Protein AF-A0A661MLZ4-F1 (afdb_monomer_lite)

Structure (mmCIF, N/CA/C/O backbone):
data_AF-A0A661MLZ4-F1
#
_entry.id   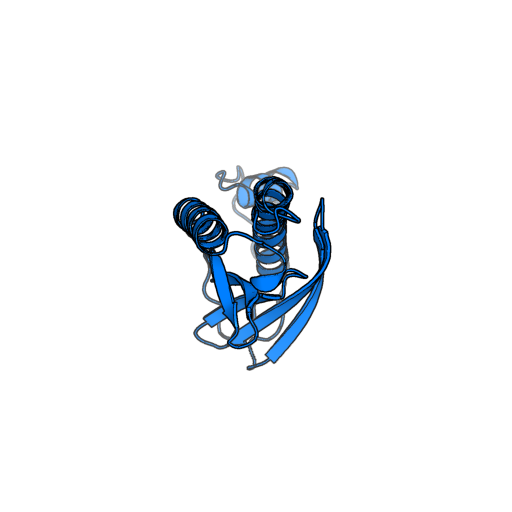AF-A0A661MLZ4-F1
#
loop_
_atom_site.group_PDB
_atom_site.id
_atom_site.type_symbol
_atom_site.label_atom_id
_atom_site.label_alt_id
_atom_site.label_comp_id
_atom_site.label_asym_id
_atom_site.label_entity_id
_atom_site.label_seq_id
_atom_site.pdbx_PDB_ins_code
_atom_site.Cartn_x
_atom_site.Cartn_y
_atom_site.Cartn_z
_atom_site.occupancy
_atom_site.B_iso_or_equiv
_atom_site.auth_seq_id
_atom_site.auth_comp_id
_atom_site.auth_asym_id
_atom_site.auth_atom_id
_atom_site.pdbx_PDB_model_num
ATOM 1 N N . MET A 1 1 ? 29.814 10.867 -21.596 1.00 50.03 1 MET A N 1
ATOM 2 C CA . MET A 1 1 ? 29.380 9.672 -20.826 1.00 50.03 1 MET A CA 1
ATOM 3 C C . MET A 1 1 ? 28.514 10.263 -19.742 1.00 50.03 1 MET A C 1
ATOM 5 O O . MET A 1 1 ? 29.074 11.058 -18.998 1.00 50.03 1 MET A O 1
ATOM 9 N N . ALA A 1 2 ? 27.210 9.954 -19.687 1.00 48.12 2 ALA A N 1
ATOM 10 C CA . ALA A 1 2 ? 26.336 10.591 -18.699 1.00 48.12 2 ALA A CA 1
ATOM 11 C C . ALA A 1 2 ? 26.917 10.424 -17.300 1.00 48.12 2 ALA A C 1
ATOM 13 O O . ALA A 1 2 ? 27.328 9.326 -16.904 1.00 48.12 2 ALA A O 1
ATOM 14 N N . THR A 1 3 ? 26.996 11.538 -16.587 1.00 54.66 3 THR A N 1
ATOM 15 C CA . THR A 1 3 ? 27.534 11.537 -15.241 1.00 54.66 3 THR A CA 1
ATOM 16 C C . THR A 1 3 ? 26.492 10.958 -14.290 1.00 54.66 3 THR A C 1
ATOM 18 O O . THR A 1 3 ? 25.294 10.928 -14.574 1.00 54.66 3 THR A O 1
ATOM 21 N N . ARG A 1 4 ? 26.935 10.507 -13.117 1.00 48.84 4 ARG A N 1
ATOM 22 C CA . ARG A 1 4 ? 26.021 10.093 -12.047 1.00 48.84 4 ARG A CA 1
ATOM 23 C C . ARG A 1 4 ? 24.994 11.187 -11.713 1.00 48.84 4 ARG A C 1
ATOM 25 O O . ARG A 1 4 ? 23.841 10.865 -11.456 1.00 48.84 4 ARG A O 1
ATOM 32 N N . ALA A 1 5 ? 25.404 12.454 -11.778 1.00 61.31 5 ALA A N 1
ATOM 33 C CA . ALA A 1 5 ? 24.542 13.599 -11.513 1.00 61.31 5 ALA A CA 1
ATOM 34 C C . ALA A 1 5 ? 23.436 13.764 -12.570 1.00 61.31 5 ALA A C 1
ATOM 36 O O . ALA A 1 5 ? 22.323 14.127 -12.215 1.00 61.31 5 ALA A O 1
ATOM 37 N N . ASP A 1 6 ? 23.700 13.437 -13.838 1.00 50.59 6 ASP A N 1
ATOM 38 C CA . ASP A 1 6 ? 22.687 13.504 -14.903 1.00 50.59 6 ASP A CA 1
ATOM 39 C C . ASP A 1 6 ? 21.628 12.405 -14.756 1.00 50.59 6 ASP A C 1
ATOM 41 O O . ASP A 1 6 ? 20.442 12.638 -14.988 1.00 50.59 6 ASP A O 1
ATOM 45 N N . ILE A 1 7 ? 22.044 11.211 -14.318 1.00 50.69 7 ILE A N 1
ATOM 46 C CA . ILE A 1 7 ? 21.124 10.109 -13.997 1.00 50.69 7 ILE A CA 1
ATOM 47 C C . ILE A 1 7 ? 20.248 10.499 -12.799 1.00 50.69 7 ILE A C 1
ATOM 49 O O . ILE A 1 7 ? 19.034 10.318 -12.833 1.00 50.69 7 ILE A O 1
ATOM 53 N N . GLU A 1 8 ? 20.848 11.070 -11.754 1.00 51.56 8 GLU A N 1
ATOM 54 C CA . GLU A 1 8 ? 20.133 11.532 -10.560 1.00 51.56 8 GLU A CA 1
ATOM 55 C C . GLU A 1 8 ? 19.183 12.707 -10.868 1.00 51.56 8 GLU A C 1
ATOM 57 O O . GLU A 1 8 ? 18.064 12.723 -10.359 1.00 51.56 8 GLU A O 1
ATOM 62 N N . ALA A 1 9 ? 19.569 13.638 -11.747 1.00 58.50 9 ALA A N 1
ATOM 63 C CA . ALA A 1 9 ? 18.727 14.747 -12.203 1.00 58.50 9 ALA A CA 1
ATOM 64 C C . ALA A 1 9 ? 17.497 14.254 -12.984 1.00 58.50 9 ALA A C 1
ATOM 66 O O . ALA A 1 9 ? 16.371 14.674 -12.704 1.00 58.50 9 ALA A O 1
ATOM 67 N N . TRP A 1 10 ? 17.690 13.297 -13.895 1.00 55.69 10 TRP A N 1
ATOM 68 C CA . TRP A 1 10 ? 16.593 12.671 -14.633 1.00 55.69 10 TRP A CA 1
ATOM 69 C C . TRP A 1 10 ? 15.585 11.978 -13.701 1.00 55.69 10 TRP A C 1
ATOM 71 O O . TRP A 1 10 ? 14.375 12.137 -13.869 1.00 55.69 10 TRP A O 1
ATOM 81 N N . LEU A 1 11 ? 16.066 11.284 -12.661 1.00 44.06 11 LEU A N 1
ATOM 82 C CA . LEU A 1 11 ? 15.221 10.588 -11.678 1.00 44.06 11 LEU A CA 1
ATOM 83 C C . LEU A 1 11 ? 14.307 11.521 -10.864 1.00 44.06 11 LEU A C 1
ATOM 85 O O . LEU A 1 11 ? 13.291 11.066 -10.342 1.00 44.06 11 LEU A O 1
ATOM 89 N N . VAL A 1 12 ? 14.633 12.812 -10.761 1.00 49.19 12 VAL A N 1
ATOM 90 C CA . VAL A 1 12 ? 13.819 13.816 -10.049 1.00 49.19 12 VAL A CA 1
ATOM 91 C C . VAL A 1 12 ? 13.081 14.773 -10.993 1.00 49.19 12 VAL A C 1
ATOM 93 O O . VAL A 1 12 ? 12.598 15.820 -10.561 1.00 49.19 12 VAL A O 1
ATOM 96 N N . GLY A 1 13 ? 12.974 14.418 -12.280 1.00 40.16 13 GLY A N 1
ATOM 97 C CA . GLY A 1 13 ? 12.245 15.194 -13.288 1.00 40.16 13 GLY A CA 1
ATOM 98 C C . GLY A 1 13 ? 12.962 16.464 -13.749 1.00 40.16 13 GLY A C 1
ATOM 99 O O . GLY A 1 13 ? 12.319 17.356 -14.300 1.00 40.16 13 GLY A O 1
ATOM 100 N N . GLN A 1 14 ? 14.272 16.567 -13.514 1.00 52.53 14 GLN A N 1
ATOM 101 C CA . GLN A 1 14 ? 15.104 17.632 -14.068 1.00 52.53 14 GLN A CA 1
ATOM 102 C C . GLN A 1 14 ? 15.664 17.207 -15.427 1.00 52.53 14 GLN A C 1
ATOM 104 O O . GLN A 1 14 ? 15.935 16.031 -15.670 1.00 52.53 14 GLN A O 1
ATOM 109 N N . GLU A 1 15 ? 15.820 18.177 -16.324 1.00 46.72 15 GLU A N 1
ATOM 110 C CA . GLU A 1 15 ? 16.367 17.942 -17.657 1.00 46.72 15 GLU A CA 1
ATOM 111 C C . GLU A 1 15 ? 17.883 17.683 -17.533 1.00 46.72 15 GLU A C 1
ATOM 113 O O . GLU A 1 15 ? 18.600 18.553 -17.029 1.00 46.72 15 GLU A O 1
ATOM 118 N N . PRO A 1 16 ? 18.387 16.487 -17.900 1.00 54.56 16 PRO A N 1
ATOM 119 C CA . PRO A 1 16 ? 19.805 16.173 -17.756 1.00 54.56 16 PRO A CA 1
ATOM 120 C C . PRO A 1 16 ? 20.655 17.053 -18.681 1.00 54.56 16 PRO A C 1
ATOM 122 O O . PRO A 1 16 ? 20.239 17.394 -19.789 1.00 54.56 16 PRO A O 1
ATOM 125 N N . GLY A 1 17 ? 21.865 17.407 -18.233 1.00 55.09 17 GLY A N 1
ATOM 126 C CA . GLY A 1 17 ? 22.763 18.289 -18.986 1.00 55.09 17 GLY A CA 1
ATOM 127 C C . GLY A 1 17 ? 23.349 17.634 -20.239 1.00 55.09 17 GLY A C 1
ATOM 128 O O . GLY A 1 17 ? 23.726 18.327 -21.185 1.00 55.09 17 GLY A O 1
ATOM 129 N N . GLU A 1 18 ? 23.387 16.300 -20.273 1.00 56.38 18 GLU A N 1
ATOM 130 C CA . GLU A 1 18 ? 23.787 15.507 -21.433 1.00 56.38 18 GLU A CA 1
ATOM 131 C C . GLU A 1 18 ? 22.675 14.527 -21.854 1.00 56.38 18 GLU A C 1
ATOM 133 O O . GLU A 1 18 ? 21.989 13.957 -20.999 1.00 56.38 18 GLU A O 1
ATOM 138 N N . PRO A 1 19 ? 22.508 14.261 -23.166 1.00 56.78 19 PRO A N 1
ATOM 139 C CA . PRO A 1 19 ? 21.621 13.204 -23.635 1.00 56.78 19 PRO A CA 1
ATOM 140 C C . PRO A 1 19 ? 22.065 11.846 -23.077 1.00 56.78 19 PRO A C 1
ATOM 142 O O . PRO A 1 19 ? 23.250 11.499 -23.101 1.00 56.78 19 PRO A O 1
ATOM 145 N N . LEU A 1 20 ? 21.100 11.062 -22.588 1.00 54.88 20 LEU A N 1
ATOM 146 C CA . LEU A 1 20 ? 21.366 9.745 -22.012 1.00 54.88 20 LEU A CA 1
ATOM 147 C C . LEU A 1 20 ? 22.088 8.840 -23.040 1.00 54.88 20 LEU A C 1
ATOM 149 O O . LEU A 1 20 ? 21.669 8.780 -24.201 1.00 54.88 20 LEU A O 1
ATOM 153 N N . PRO A 1 21 ? 23.164 8.126 -22.650 1.00 53.09 21 PRO A N 1
ATOM 154 C CA . PRO A 1 21 ? 23.899 7.246 -23.545 1.00 53.09 21 PRO A CA 1
ATOM 155 C C . PRO A 1 21 ? 22.988 6.170 -24.135 1.00 53.09 21 PRO A C 1
ATOM 157 O O . PRO A 1 21 ? 22.295 5.458 -23.405 1.00 53.09 21 PRO A O 1
ATOM 160 N N . GLN A 1 22 ? 23.046 5.992 -25.456 1.00 48.06 22 GLN A N 1
ATOM 161 C CA . GLN A 1 22 ? 22.459 4.817 -26.093 1.00 48.06 22 GLN A CA 1
ATOM 162 C C . GLN A 1 22 ? 23.168 3.566 -25.564 1.00 48.06 22 GLN A C 1
ATOM 164 O O . GLN A 1 22 ? 24.392 3.463 -25.638 1.00 48.06 22 GLN A O 1
ATOM 169 N N . GLY A 1 23 ? 2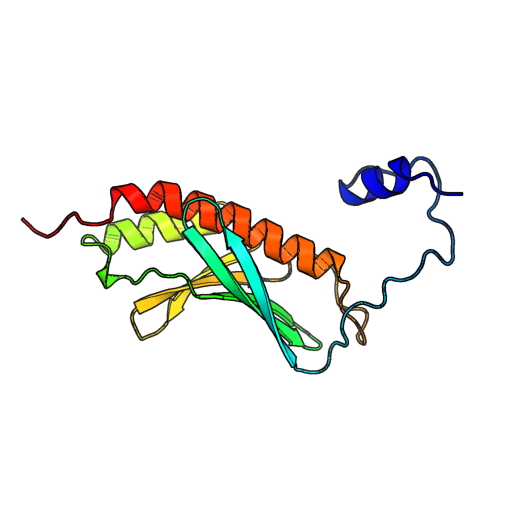2.404 2.629 -25.003 1.00 46.94 23 GLY A N 1
ATOM 170 C CA . GLY A 1 23 ? 22.960 1.412 -24.416 1.00 46.94 23 GLY A CA 1
ATOM 171 C C . GLY A 1 23 ? 23.380 1.530 -22.950 1.00 46.94 23 GLY A C 1
ATOM 172 O O . GLY A 1 23 ? 24.105 0.654 -22.477 1.00 46.94 23 GLY A O 1
ATOM 173 N N . LEU A 1 24 ? 22.893 2.537 -22.200 1.00 45.75 24 LEU A N 1
ATOM 174 C CA . LEU A 1 24 ? 22.706 2.332 -20.756 1.00 45.75 24 LEU A CA 1
ATOM 175 C C . LEU A 1 24 ? 22.043 0.960 -20.572 1.00 45.75 24 LEU A C 1
ATOM 177 O O . LEU A 1 24 ? 21.154 0.640 -21.370 1.00 45.75 24 LEU A O 1
ATOM 181 N N . PRO A 1 25 ? 22.479 0.127 -19.604 1.00 41.34 25 PRO A N 1
ATOM 182 C CA . PRO A 1 25 ? 21.801 -1.128 -19.351 1.00 41.34 25 PRO A CA 1
ATOM 183 C C . PRO A 1 25 ? 20.331 -0.782 -19.165 1.00 41.34 25 PRO A C 1
ATOM 185 O O . PRO A 1 25 ? 19.965 -0.125 -18.193 1.00 41.34 25 PRO A O 1
ATOM 188 N N . VAL A 1 26 ? 19.509 -1.175 -20.142 1.00 50.28 26 VAL A N 1
ATOM 189 C CA . VAL A 1 26 ? 18.074 -1.260 -19.941 1.00 50.28 26 VAL A CA 1
ATOM 190 C C . VAL A 1 26 ? 17.999 -2.259 -18.815 1.00 50.28 26 VAL A C 1
ATOM 192 O O . VAL A 1 26 ? 18.298 -3.440 -19.008 1.00 50.28 26 VAL A O 1
ATOM 195 N N . VAL A 1 27 ? 17.789 -1.758 -17.605 1.00 52.75 27 VAL A N 1
ATOM 196 C CA . VAL A 1 27 ? 17.530 -2.589 -16.451 1.00 52.75 27 VAL A CA 1
ATOM 197 C C . VAL A 1 27 ? 16.265 -3.331 -16.852 1.00 52.75 27 VAL A C 1
ATOM 199 O O . VAL A 1 27 ? 15.175 -2.777 -16.819 1.00 52.75 27 VAL A O 1
ATOM 202 N N . ARG A 1 28 ? 16.431 -4.553 -17.377 1.00 53.53 28 ARG A N 1
ATOM 203 C CA . ARG A 1 28 ? 15.363 -5.281 -18.075 1.00 53.53 28 ARG A CA 1
ATOM 204 C C . ARG A 1 28 ? 14.234 -5.680 -17.132 1.00 53.53 28 ARG A C 1
ATOM 206 O O . ARG A 1 28 ? 13.331 -6.358 -17.565 1.00 53.53 28 ARG A O 1
ATOM 213 N N . GLY A 1 29 ? 14.266 -5.278 -15.864 1.00 63.34 29 GLY A N 1
ATOM 214 C CA . GLY A 1 29 ? 13.131 -5.434 -14.976 1.00 63.34 29 GLY A CA 1
ATOM 215 C C . GLY A 1 29 ? 12.772 -6.884 -14.660 1.00 63.34 29 GLY A C 1
ATOM 216 O O . GLY A 1 29 ? 13.588 -7.804 -14.784 1.00 63.34 29 GLY A O 1
ATOM 217 N N . ILE A 1 30 ? 11.531 -7.061 -14.222 1.00 67.75 30 ILE A N 1
ATOM 218 C CA . ILE A 1 30 ? 10.878 -8.347 -13.987 1.00 67.75 30 ILE A CA 1
ATOM 219 C C . ILE A 1 30 ? 9.957 -8.640 -15.180 1.00 67.75 30 ILE A C 1
ATOM 221 O O . ILE A 1 30 ? 9.259 -7.723 -15.620 1.00 67.75 30 ILE A O 1
ATOM 225 N N . PRO A 1 31 ? 9.922 -9.879 -15.707 1.00 65.75 31 PRO A N 1
ATOM 226 C CA . PRO A 1 31 ? 8.994 -10.241 -16.773 1.00 65.75 31 PRO A CA 1
ATOM 227 C C . PRO A 1 31 ? 7.532 -9.968 -16.393 1.00 65.75 31 PRO A C 1
ATOM 229 O O . PRO A 1 31 ? 7.076 -10.408 -15.333 1.00 65.75 31 PRO A O 1
ATOM 232 N N . VAL A 1 32 ? 6.795 -9.296 -17.281 1.00 64.81 32 VAL A N 1
ATOM 233 C CA . VAL A 1 32 ? 5.342 -9.069 -17.176 1.00 64.81 32 VAL A CA 1
ATOM 234 C C . VAL A 1 32 ? 4.641 -10.292 -17.761 1.00 64.81 32 VAL A C 1
ATOM 236 O O . V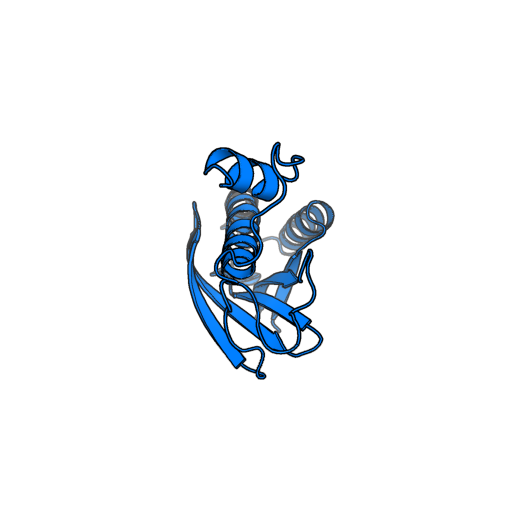AL A 1 32 ? 4.111 -10.294 -18.856 1.00 64.81 32 VAL A O 1
ATOM 239 N N . ASN A 1 33 ? 4.725 -11.401 -17.042 1.00 62.03 33 ASN A N 1
ATOM 240 C CA . ASN A 1 33 ? 3.801 -12.521 -17.191 1.00 62.03 33 ASN A CA 1
ATOM 241 C C . ASN A 1 33 ? 2.928 -12.478 -15.939 1.00 62.03 33 ASN A C 1
ATOM 243 O O . ASN A 1 33 ? 3.480 -12.145 -14.898 1.00 62.03 33 ASN A O 1
ATOM 247 N N . GLY A 1 34 ? 1.625 -12.779 -16.015 1.00 59.22 34 GLY A N 1
ATOM 248 C CA . GLY A 1 34 ? 0.646 -12.637 -14.918 1.00 59.22 34 GLY A CA 1
ATOM 249 C C . GLY A 1 34 ? 1.081 -13.246 -13.576 1.00 59.22 34 GLY A C 1
ATOM 250 O O . GLY A 1 34 ? 0.650 -14.331 -13.185 1.00 59.22 34 GLY A O 1
ATOM 251 N N . HIS A 1 35 ? 1.944 -12.538 -12.860 1.00 67.25 35 HIS A N 1
ATOM 252 C CA . HIS A 1 35 ? 2.693 -13.007 -11.710 1.00 67.25 35 HIS A CA 1
ATOM 253 C C . HIS A 1 35 ? 2.412 -12.070 -10.548 1.00 67.25 35 HIS A C 1
ATOM 255 O O . HIS A 1 35 ? 2.218 -10.861 -10.697 1.00 67.25 35 HIS A O 1
ATOM 261 N N . ARG A 1 36 ? 2.393 -12.670 -9.361 1.00 73.75 36 ARG A N 1
ATOM 262 C CA . ARG A 1 36 ? 2.272 -11.961 -8.096 1.00 73.75 36 ARG A CA 1
ATOM 263 C C . ARG A 1 36 ? 3.568 -12.159 -7.332 1.00 73.75 36 ARG A C 1
ATOM 265 O O . ARG A 1 36 ? 3.926 -13.294 -7.019 1.00 73.75 36 ARG A O 1
ATOM 272 N N . PHE A 1 37 ? 4.258 -11.068 -7.040 1.00 81.75 37 PHE A N 1
ATOM 273 C CA . PHE A 1 37 ? 5.481 -11.083 -6.244 1.00 81.75 37 PHE A CA 1
ATOM 274 C C . PHE A 1 37 ? 5.172 -10.553 -4.855 1.00 81.75 37 PHE A C 1
ATOM 276 O O . PHE A 1 37 ? 4.521 -9.521 -4.725 1.00 81.75 37 PHE A O 1
ATOM 283 N N . LEU A 1 38 ? 5.645 -11.240 -3.818 1.00 84.06 38 LEU A N 1
ATOM 284 C CA . LEU A 1 38 ? 5.619 -10.696 -2.467 1.00 84.06 38 LEU A CA 1
ATOM 285 C C . LEU A 1 38 ? 6.925 -9.940 -2.218 1.00 84.06 38 LEU A C 1
ATOM 287 O O . LEU A 1 38 ? 8.005 -10.528 -2.251 1.00 84.06 38 LEU A O 1
ATOM 291 N N . LEU A 1 39 ? 6.816 -8.639 -1.978 1.00 86.62 39 LEU A N 1
ATOM 292 C CA . LEU A 1 39 ? 7.937 -7.736 -1.761 1.00 86.62 39 LEU A CA 1
ATOM 293 C C . LEU A 1 39 ? 7.959 -7.293 -0.294 1.00 86.62 39 LEU A C 1
ATOM 295 O O . LEU A 1 39 ? 7.053 -6.572 0.127 1.00 86.62 39 LEU A O 1
ATOM 299 N N . PRO A 1 40 ? 8.955 -7.707 0.505 1.00 88.88 40 PRO A N 1
ATOM 300 C CA . PRO A 1 40 ? 9.085 -7.238 1.876 1.00 88.88 40 PRO A CA 1
ATOM 301 C C . PRO A 1 40 ? 9.634 -5.807 1.911 1.00 88.88 40 PRO A C 1
ATOM 303 O O . PRO A 1 40 ? 10.574 -5.475 1.188 1.00 88.88 40 PRO A O 1
ATOM 306 N N . PHE A 1 41 ? 9.091 -4.966 2.788 1.00 90.19 41 PHE A N 1
ATOM 307 C CA . PHE A 1 41 ? 9.600 -3.619 3.035 1.00 90.19 41 PHE A CA 1
ATOM 308 C C . PHE A 1 41 ? 9.259 -3.150 4.453 1.00 90.19 41 PHE A C 1
ATOM 310 O O . PHE A 1 41 ? 8.297 -3.610 5.059 1.00 90.19 41 PHE A O 1
ATOM 317 N N . ASN A 1 42 ? 10.057 -2.237 5.004 1.00 90.12 42 ASN A N 1
ATOM 318 C CA . ASN A 1 42 ? 9.810 -1.674 6.334 1.00 90.12 42 ASN A CA 1
ATOM 319 C C . ASN A 1 42 ? 9.076 -0.340 6.225 1.00 90.12 42 ASN A C 1
ATOM 321 O O . ASN A 1 42 ? 9.432 0.488 5.384 1.00 90.12 42 ASN A O 1
ATOM 325 N N . VAL A 1 43 ? 8.099 -0.116 7.101 1.00 90.25 43 VAL A N 1
ATOM 326 C CA . VAL A 1 43 ? 7.376 1.153 7.222 1.00 90.25 43 VAL A CA 1
ATOM 327 C C . VAL A 1 43 ? 7.589 1.741 8.610 1.00 90.25 43 VAL A C 1
ATOM 329 O O . VAL A 1 43 ? 7.382 1.078 9.628 1.00 90.25 43 VAL A O 1
ATOM 332 N N . GLU A 1 44 ? 7.996 3.006 8.655 1.00 86.88 44 GLU A N 1
ATOM 333 C CA . GLU A 1 44 ? 8.158 3.746 9.904 1.00 86.88 44 GLU A CA 1
ATOM 334 C C . GLU A 1 44 ? 6.834 3.814 10.682 1.00 86.88 44 GLU A C 1
ATOM 336 O O . GLU A 1 44 ? 5.772 4.048 10.110 1.00 86.88 44 GLU A O 1
ATOM 341 N N . GLY A 1 45 ? 6.890 3.569 11.994 1.00 85.62 45 GLY A N 1
ATOM 342 C CA . GLY A 1 45 ? 5.706 3.559 12.861 1.00 85.62 45 GLY A CA 1
ATOM 343 C C . GLY A 1 45 ? 4.806 2.322 12.730 1.00 85.62 45 GLY A C 1
ATOM 344 O O . GLY A 1 45 ? 3.836 2.214 13.478 1.00 85.62 45 GLY A O 1
ATOM 345 N N . VAL A 1 46 ? 5.124 1.378 11.832 1.00 91.12 46 VAL A N 1
ATOM 346 C CA . VAL A 1 46 ? 4.341 0.143 11.626 1.00 91.12 46 VAL A CA 1
ATOM 347 C C . VAL A 1 46 ? 5.202 -1.114 11.759 1.00 91.12 46 VAL A C 1
ATOM 349 O O . VAL A 1 46 ? 4.823 -2.028 12.486 1.00 91.12 46 VAL A O 1
ATOM 352 N N . GLY A 1 47 ? 6.370 -1.153 11.112 1.00 90.44 47 GLY A N 1
ATOM 353 C CA . GLY A 1 47 ? 7.264 -2.315 11.084 1.00 90.44 47 GLY A CA 1
ATOM 354 C C . GLY A 1 47 ? 7.362 -2.979 9.700 1.00 90.44 47 GLY A C 1
ATOM 355 O O . GLY A 1 47 ? 7.089 -2.325 8.689 1.00 90.44 47 GLY A O 1
ATOM 356 N N . PRO A 1 48 ? 7.810 -4.247 9.630 1.00 93.06 48 PRO A N 1
ATOM 357 C CA . PRO A 1 48 ? 7.937 -4.979 8.372 1.00 93.06 48 PRO A CA 1
ATOM 358 C C . PRO A 1 48 ? 6.564 -5.340 7.796 1.00 93.06 48 PRO A C 1
ATOM 360 O O . PRO A 1 48 ? 5.726 -5.907 8.495 1.00 93.06 48 PRO A O 1
ATOM 363 N N . LEU A 1 49 ? 6.361 -5.054 6.511 1.00 93.19 49 LEU A N 1
ATOM 364 C CA . LEU A 1 49 ? 5.170 -5.392 5.732 1.00 93.19 49 LEU A CA 1
ATOM 365 C C . LEU A 1 49 ? 5.549 -6.150 4.455 1.00 93.19 49 LEU A C 1
ATOM 367 O O . LEU A 1 49 ? 6.698 -6.123 4.007 1.00 93.19 49 LEU A O 1
ATOM 371 N N . GLY A 1 50 ? 4.561 -6.818 3.862 1.00 91.44 50 GLY A N 1
ATOM 372 C CA . GLY A 1 50 ? 4.655 -7.428 2.540 1.00 91.44 50 GLY A CA 1
ATOM 373 C C . GLY A 1 50 ? 3.715 -6.731 1.562 1.00 91.44 50 GLY A C 1
ATOM 374 O O . GLY A 1 50 ? 2.531 -6.580 1.845 1.00 91.44 50 GLY A O 1
ATOM 375 N N . GLY A 1 51 ? 4.238 -6.312 0.413 1.00 91.31 51 GLY A N 1
ATOM 376 C CA . GLY A 1 51 ? 3.446 -5.803 -0.700 1.00 91.31 51 GLY A CA 1
ATOM 377 C C . GLY A 1 51 ? 3.337 -6.852 -1.797 1.00 91.31 51 GLY A C 1
ATOM 378 O O . GLY A 1 51 ? 4.351 -7.348 -2.283 1.00 91.31 51 GLY A O 1
ATOM 379 N N . GLN A 1 52 ? 2.120 -7.201 -2.192 1.00 92.19 52 GLN A N 1
ATOM 380 C CA . GLN A 1 52 ? 1.866 -8.025 -3.360 1.00 92.19 52 GLN A CA 1
ATOM 381 C C . GLN A 1 52 ? 1.912 -7.144 -4.610 1.00 92.19 52 GLN A C 1
ATOM 383 O O . GLN A 1 52 ? 0.988 -6.378 -4.878 1.00 92.19 52 GLN A O 1
ATOM 388 N N . LEU A 1 53 ? 2.997 -7.251 -5.373 1.00 88.75 53 LEU A N 1
ATOM 389 C CA . LEU A 1 53 ? 3.105 -6.641 -6.690 1.00 88.75 53 LEU A CA 1
ATOM 390 C C . LEU A 1 53 ? 2.383 -7.531 -7.698 1.00 88.75 53 LEU A C 1
ATOM 392 O O . LEU A 1 53 ? 2.790 -8.672 -7.928 1.00 88.75 53 LEU A O 1
ATOM 396 N N . TRP A 1 54 ? 1.320 -7.001 -8.285 1.00 86.56 54 TRP A N 1
ATOM 397 C CA . TRP A 1 54 ? 0.605 -7.597 -9.398 1.00 86.56 54 TRP A CA 1
ATOM 398 C C . TRP A 1 54 ? 1.065 -6.927 -10.691 1.00 86.56 54 TRP A C 1
ATOM 400 O O . TRP A 1 54 ? 0.964 -5.707 -10.827 1.00 86.56 54 TRP A O 1
ATOM 410 N N . LEU A 1 55 ? 1.605 -7.738 -11.602 1.00 79.56 55 LEU A N 1
ATOM 411 C CA . LEU A 1 55 ? 2.008 -7.331 -12.944 1.00 79.56 55 LEU A CA 1
ATOM 412 C C . LEU A 1 55 ? 1.174 -8.110 -13.964 1.00 79.56 55 LEU A C 1
ATOM 414 O O . LEU A 1 55 ? 1.241 -9.342 -13.998 1.00 79.56 55 LEU A O 1
ATOM 418 N N . ASP A 1 56 ? 0.410 -7.400 -14.783 1.00 75.00 56 ASP A N 1
ATOM 419 C CA . ASP A 1 56 ? -0.195 -7.914 -16.009 1.00 75.00 56 ASP A CA 1
ATOM 420 C C . ASP A 1 56 ? -0.008 -6.911 -17.167 1.00 75.00 56 ASP A C 1
ATOM 422 O O . ASP A 1 56 ? 0.579 -5.841 -16.983 1.00 75.00 56 ASP A O 1
ATOM 426 N N . ASP A 1 57 ? -0.434 -7.292 -18.375 1.00 65.44 57 ASP A N 1
ATOM 427 C CA . ASP A 1 57 ? -0.198 -6.520 -19.606 1.00 65.44 57 ASP A CA 1
ATOM 428 C C . ASP A 1 57 ? -0.799 -5.103 -19.565 1.00 65.44 57 ASP A C 1
ATOM 430 O O . ASP A 1 57 ? -0.276 -4.188 -20.208 1.00 65.44 57 ASP A O 1
ATOM 434 N N . ASP A 1 58 ? -1.879 -4.917 -18.802 1.00 69.75 58 ASP A N 1
ATOM 435 C CA . ASP A 1 58 ? -2.675 -3.691 -18.773 1.00 69.75 58 ASP A CA 1
ATOM 436 C C . ASP A 1 58 ? -2.627 -2.974 -17.413 1.00 69.75 58 ASP A C 1
ATOM 438 O O . ASP A 1 58 ? -3.048 -1.818 -17.307 1.00 69.75 58 ASP A O 1
ATOM 442 N N . ASN A 1 59 ? -2.119 -3.632 -16.370 1.00 75.06 59 ASN A N 1
ATOM 443 C CA . ASN A 1 59 ? -2.233 -3.186 -14.995 1.00 75.06 59 ASN A CA 1
ATOM 444 C C . ASN A 1 59 ? -1.008 -3.549 -14.149 1.00 75.06 59 ASN A C 1
ATOM 446 O O . ASN A 1 59 ? -0.502 -4.673 -14.132 1.00 75.06 59 ASN A O 1
ATOM 450 N N . ILE A 1 60 ? -0.567 -2.560 -13.376 1.00 80.25 60 ILE A N 1
ATOM 451 C CA . ILE A 1 60 ? 0.501 -2.698 -12.395 1.00 80.25 60 ILE A CA 1
ATOM 452 C C . ILE A 1 60 ? -0.003 -2.108 -11.090 1.00 80.25 60 ILE A C 1
ATOM 454 O O . ILE A 1 60 ? -0.314 -0.917 -11.008 1.00 80.25 60 ILE A O 1
ATOM 458 N N . ALA A 1 61 ? -0.059 -2.946 -10.062 1.00 88.44 61 ALA A N 1
ATOM 459 C CA . ALA A 1 61 ? -0.525 -2.543 -8.749 1.00 88.44 61 ALA A CA 1
ATOM 460 C C . ALA A 1 61 ? 0.344 -3.148 -7.652 1.00 88.44 61 ALA A C 1
ATOM 462 O O . ALA A 1 61 ? 0.710 -4.322 -7.701 1.00 88.44 61 ALA A O 1
ATOM 463 N N . LEU A 1 62 ? 0.634 -2.352 -6.628 1.00 91.56 62 LEU A N 1
ATOM 464 C CA . LEU A 1 62 ? 1.177 -2.845 -5.369 1.00 91.56 62 LEU A CA 1
ATOM 465 C C . LEU A 1 62 ? 0.056 -2.843 -4.333 1.00 91.56 62 LEU A C 1
ATOM 467 O O . LEU A 1 62 ? -0.444 -1.782 -3.967 1.00 91.56 62 LEU A O 1
ATOM 471 N N . ILE A 1 63 ? -0.323 -4.023 -3.853 1.00 94.38 63 ILE A N 1
ATOM 472 C CA . ILE A 1 63 ? -1.352 -4.200 -2.828 1.00 94.38 63 ILE A CA 1
ATOM 473 C C . ILE A 1 63 ? -0.660 -4.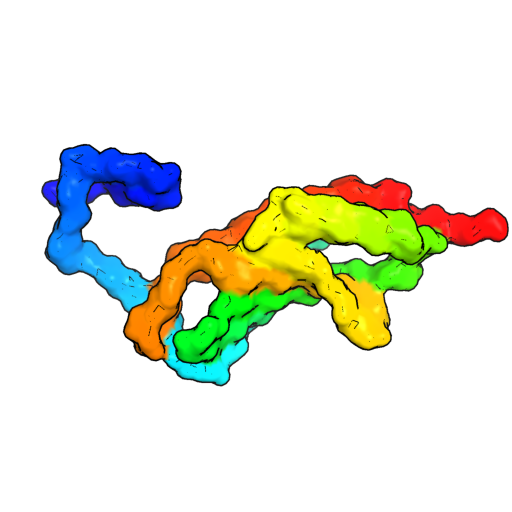547 -1.516 1.00 94.38 63 ILE A C 1
ATOM 475 O O . ILE A 1 63 ? 0.090 -5.517 -1.442 1.00 94.38 63 ILE A O 1
ATOM 479 N N . VAL A 1 64 ? -0.901 -3.762 -0.476 1.00 96.31 64 VAL A N 1
ATOM 480 C CA . VAL A 1 64 ? -0.307 -3.953 0.847 1.00 96.31 64 VAL A CA 1
ATOM 481 C C . VAL A 1 64 ? -1.422 -4.217 1.844 1.00 96.31 64 VAL A C 1
ATOM 483 O O . VAL A 1 64 ? -2.282 -3.362 2.056 1.00 96.31 64 VAL A O 1
ATOM 486 N N . GLU A 1 65 ? -1.390 -5.386 2.473 1.00 96.00 65 GLU A N 1
ATOM 487 C CA . GLU A 1 65 ? -2.245 -5.685 3.618 1.00 96.00 65 GLU A CA 1
ATOM 488 C C . GLU A 1 65 ? -1.671 -4.998 4.861 1.00 96.00 65 GLU A C 1
ATOM 490 O O . GLU A 1 65 ? -0.495 -5.174 5.199 1.00 96.00 65 GLU A O 1
ATOM 495 N N . LEU A 1 66 ? -2.473 -4.163 5.519 1.00 95.44 66 LEU A N 1
ATOM 496 C CA . LEU A 1 66 ? -2.044 -3.439 6.710 1.00 95.44 66 LEU A CA 1
ATOM 497 C C . LEU A 1 66 ? -2.366 -4.260 7.962 1.00 95.44 66 LEU A C 1
ATOM 499 O O . LEU A 1 66 ? -3.374 -4.963 7.999 1.00 95.44 66 LEU A O 1
ATOM 503 N N . PRO A 1 67 ? -1.582 -4.127 9.046 1.00 92.62 67 PRO A N 1
ATOM 504 C CA . PRO A 1 67 ? -1.802 -4.876 10.283 1.00 92.62 67 PRO A CA 1
ATOM 505 C C . PRO A 1 67 ? -2.949 -4.282 11.119 1.00 92.62 67 PRO A C 1
ATOM 507 O O . PRO A 1 67 ? -2.912 -4.313 12.350 1.00 92.62 67 PRO A O 1
ATOM 510 N N . TRP A 1 68 ? -3.913 -3.638 10.461 1.00 91.44 68 TRP A N 1
ATOM 511 C CA . TRP A 1 68 ? -4.999 -2.876 11.054 1.00 91.44 68 TRP A CA 1
ATOM 512 C C . TRP A 1 68 ? -6.324 -3.426 10.548 1.00 91.44 68 TRP A C 1
ATOM 514 O O . TRP A 1 68 ? -6.506 -3.631 9.345 1.00 91.44 68 TRP A O 1
ATOM 524 N N . ARG A 1 69 ? -7.268 -3.597 11.464 1.00 91.56 69 ARG A N 1
ATOM 525 C CA . ARG A 1 69 ? -8.660 -3.915 11.159 1.00 91.56 69 ARG A CA 1
ATOM 526 C C . ARG A 1 69 ? -9.557 -2.767 11.559 1.00 91.56 69 ARG A C 1
ATOM 528 O O . ARG A 1 69 ? -9.254 -2.056 12.510 1.00 91.56 69 ARG A O 1
ATOM 535 N N . VAL A 1 70 ? -10.691 -2.625 10.881 1.00 90.38 70 VAL A N 1
ATOM 536 C CA . VAL A 1 70 ? -11.727 -1.647 11.249 1.00 90.38 70 VAL A CA 1
ATOM 537 C C . VAL A 1 70 ? -12.106 -1.784 12.729 1.00 90.38 70 VAL A C 1
ATOM 539 O O . VAL A 1 70 ? -12.140 -0.787 13.439 1.00 90.38 70 VAL A O 1
ATOM 542 N N . SER A 1 71 ? -12.238 -3.019 13.226 1.00 89.19 71 SER A N 1
ATOM 543 C CA . SER A 1 71 ? -12.544 -3.323 14.632 1.00 89.19 71 SER A CA 1
ATOM 544 C C . SER A 1 71 ? -11.493 -2.858 15.647 1.00 89.19 71 SER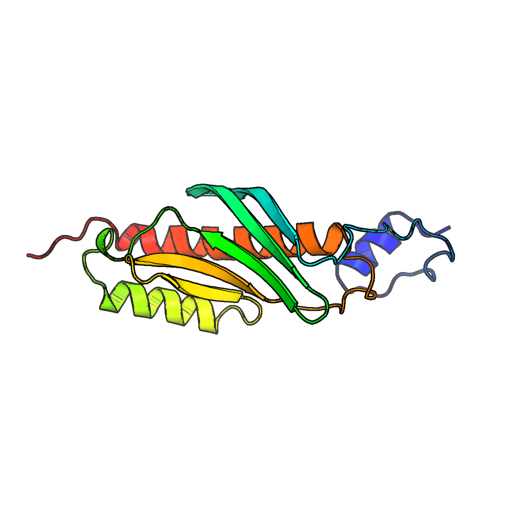 A C 1
ATOM 546 O O . SER A 1 71 ? -11.779 -2.820 16.840 1.00 89.19 71 SER A O 1
ATOM 548 N N . ASP A 1 72 ? -10.270 -2.541 15.210 1.00 87.81 72 ASP A N 1
ATOM 549 C CA . ASP A 1 72 ? -9.220 -2.017 16.095 1.00 87.81 72 ASP A CA 1
ATOM 550 C C . ASP A 1 72 ? -9.486 -0.552 16.489 1.00 87.81 72 ASP A C 1
ATOM 552 O O . ASP A 1 72 ? -8.837 -0.006 17.390 1.00 87.81 72 ASP A O 1
ATOM 556 N N . PHE A 1 73 ? -10.420 0.096 15.792 1.00 85.75 73 PHE A N 1
ATOM 557 C CA . PHE A 1 73 ? -10.803 1.485 15.968 1.00 85.75 73 PHE A CA 1
ATOM 558 C C . PHE A 1 73 ? -12.236 1.522 16.510 1.00 85.75 73 PHE A C 1
ATOM 560 O O . PHE A 1 73 ? -13.147 0.965 15.910 1.00 85.75 73 PHE A O 1
ATOM 567 N N . GLY A 1 74 ? -12.450 2.164 17.662 1.00 78.94 74 GLY A N 1
ATOM 568 C CA . GLY A 1 74 ? -13.781 2.213 18.284 1.00 78.94 74 GLY A CA 1
ATOM 569 C C . GLY A 1 74 ? -14.768 3.171 17.604 1.00 78.94 74 GLY A C 1
ATOM 570 O O . GLY A 1 74 ? -15.954 3.137 17.917 1.00 78.94 74 GLY A O 1
ATOM 571 N N . ASP A 1 75 ? -14.291 3.995 16.666 1.00 85.50 75 ASP A N 1
ATOM 572 C CA . ASP A 1 75 ? -15.095 4.918 15.860 1.00 85.50 75 ASP A CA 1
ATOM 573 C C . ASP A 1 75 ? -14.835 4.676 14.362 1.00 85.50 75 ASP A C 1
ATOM 575 O O . ASP A 1 75 ? -13.889 5.207 13.768 1.00 85.50 75 ASP A O 1
ATOM 579 N N . GLU A 1 76 ? -15.677 3.834 13.757 1.00 88.38 76 GLU A N 1
ATOM 580 C CA . GLU A 1 76 ? -15.578 3.452 12.343 1.00 88.38 76 GLU A CA 1
ATOM 581 C C . GLU A 1 76 ? -15.818 4.635 11.398 1.00 88.38 76 GLU A C 1
ATOM 583 O O . GLU A 1 76 ? -15.150 4.760 10.371 1.00 88.38 76 GLU A O 1
ATOM 588 N N . ILE A 1 77 ? -16.740 5.538 11.751 1.00 88.75 77 ILE A N 1
ATOM 589 C CA . ILE A 1 77 ? -17.039 6.722 10.937 1.00 88.75 77 ILE A CA 1
ATOM 590 C C . ILE A 1 77 ? -15.790 7.593 10.866 1.00 88.75 77 ILE A C 1
ATOM 592 O O . ILE A 1 77 ? -15.354 7.973 9.776 1.00 88.75 77 ILE A O 1
ATOM 596 N N . ARG A 1 78 ? -15.166 7.856 12.017 1.00 88.50 78 ARG A N 1
ATOM 597 C CA . ARG A 1 78 ? -13.955 8.669 12.074 1.00 88.50 78 ARG A CA 1
ATOM 598 C C . ARG A 1 78 ? -12.777 8.010 11.364 1.00 88.50 78 ARG A C 1
ATOM 600 O O . ARG A 1 78 ? -12.002 8.707 10.707 1.00 88.50 78 ARG A O 1
ATOM 607 N N . LEU A 1 79 ? -12.650 6.685 11.456 1.00 91.44 79 LEU A N 1
ATOM 608 C CA . LEU A 1 79 ? -11.679 5.925 10.670 1.00 91.44 79 LEU A CA 1
ATOM 609 C C . LEU A 1 79 ? -11.881 6.176 9.168 1.00 91.44 79 LEU A C 1
ATOM 611 O O . LEU A 1 79 ? -10.933 6.569 8.486 1.00 91.44 79 LEU A O 1
ATOM 615 N N . PHE A 1 80 ? -13.101 6.000 8.652 1.00 91.62 80 PHE A N 1
ATOM 616 C CA . PHE A 1 80 ? -13.384 6.187 7.228 1.00 91.62 80 PHE A CA 1
ATOM 617 C C . PHE A 1 80 ? -13.154 7.623 6.761 1.00 91.62 80 PHE A C 1
ATOM 619 O O . PHE A 1 80 ? -12.607 7.816 5.676 1.00 91.62 80 PHE A O 1
ATOM 626 N N . GLU A 1 81 ? -13.483 8.626 7.577 1.00 91.62 81 GLU A N 1
ATOM 627 C CA . GLU A 1 81 ? -13.161 10.026 7.280 1.00 91.62 81 GLU A CA 1
ATOM 628 C C . GLU A 1 81 ? -11.655 10.233 7.078 1.00 91.62 81 GLU A C 1
ATOM 630 O O . GLU A 1 81 ? -11.245 10.844 6.088 1.00 91.62 81 GLU A O 1
ATOM 635 N N . VAL A 1 82 ? -10.824 9.689 7.975 1.00 90.94 82 VAL A N 1
ATOM 636 C CA . VAL A 1 82 ? -9.361 9.798 7.872 1.00 90.94 82 VAL A CA 1
ATOM 637 C C . VAL A 1 82 ? -8.842 9.082 6.626 1.00 90.94 82 VAL A C 1
ATOM 639 O O . VAL A 1 82 ? -8.042 9.660 5.886 1.00 90.94 82 VAL A O 1
ATOM 642 N N . LEU A 1 83 ? -9.302 7.856 6.358 1.00 92.12 83 LEU A N 1
ATOM 643 C CA . LEU A 1 83 ? -8.887 7.100 5.170 1.00 92.12 83 LEU A CA 1
ATOM 644 C C . LEU A 1 83 ? -9.301 7.814 3.873 1.00 92.12 83 LEU A C 1
ATOM 646 O O . LEU A 1 83 ? -8.505 7.918 2.940 1.00 92.12 83 LEU A O 1
ATOM 650 N N . MET A 1 84 ? -10.514 8.369 3.820 1.00 91.19 84 MET A N 1
ATOM 651 C CA . MET A 1 84 ? -10.992 9.141 2.673 1.00 91.19 84 MET A CA 1
ATOM 652 C C . MET A 1 84 ? -10.216 10.442 2.466 1.00 91.19 84 MET A C 1
ATOM 654 O O . MET A 1 84 ? -9.955 10.821 1.324 1.00 91.19 84 MET A O 1
ATOM 658 N N . GLU A 1 85 ? -9.861 11.149 3.537 1.00 91.12 85 GLU A N 1
ATOM 659 C CA . GLU A 1 85 ? -9.048 12.362 3.443 1.00 91.12 85 GLU A CA 1
ATOM 660 C C . GLU A 1 85 ? -7.654 12.046 2.892 1.00 91.12 85 GLU A C 1
ATOM 662 O O . GLU A 1 85 ? -7.170 12.741 1.999 1.00 91.12 85 GLU A O 1
ATOM 667 N N . LEU A 1 86 ? -7.040 10.956 3.364 1.00 89.06 86 LEU A N 1
ATOM 668 C CA . LEU A 1 86 ? -5.766 10.476 2.836 1.00 89.06 86 LEU A CA 1
ATOM 669 C C . LEU A 1 86 ? -5.884 10.109 1.349 1.00 89.06 86 LEU A C 1
ATOM 671 O O . LEU A 1 86 ? -5.068 10.573 0.559 1.00 89.06 86 LEU A O 1
ATOM 675 N N . ASN A 1 87 ? -6.932 9.387 0.939 1.00 89.31 87 ASN A N 1
ATOM 676 C CA . ASN A 1 87 ? -7.174 9.065 -0.475 1.00 89.31 87 ASN A CA 1
ATOM 677 C C . ASN A 1 87 ? -7.312 10.316 -1.354 1.00 89.31 87 ASN A C 1
ATOM 679 O O . ASN A 1 87 ? -6.804 10.349 -2.468 1.00 89.31 87 ASN A O 1
ATOM 683 N N . LYS A 1 88 ? -7.971 11.374 -0.864 1.00 84.19 88 LYS A N 1
ATOM 684 C CA . LYS A 1 88 ? -8.068 12.649 -1.598 1.00 84.19 88 LYS A CA 1
ATOM 685 C C . LYS A 1 88 ? -6.717 13.353 -1.732 1.00 84.19 88 LYS A C 1
ATOM 687 O O . LYS A 1 88 ? -6.507 14.074 -2.703 1.00 84.19 88 LYS A O 1
ATOM 692 N N . GLY A 1 89 ? -5.829 13.179 -0.754 1.00 81.31 89 GLY A N 1
ATOM 693 C CA . GLY A 1 89 ? -4.504 13.797 -0.742 1.00 81.31 89 GLY A CA 1
ATOM 694 C C . GLY A 1 89 ? -3.496 13.143 -1.691 1.00 81.31 89 GLY A C 1
ATOM 695 O O . GLY A 1 89 ? -2.548 13.810 -2.105 1.00 81.31 89 GLY A O 1
ATOM 696 N N . TYR A 1 90 ? -3.691 11.871 -2.053 1.00 76.44 90 TYR A N 1
ATOM 697 C CA . TYR A 1 90 ? -2.740 11.092 -2.851 1.00 76.44 90 TYR A CA 1
ATOM 698 C C . TYR A 1 90 ? -3.405 10.524 -4.109 1.00 76.44 90 TYR A C 1
ATOM 700 O O . TYR A 1 90 ? -4.149 9.558 -4.051 1.00 76.44 90 TYR A O 1
ATOM 708 N N . GLY A 1 91 ? -3.103 11.096 -5.278 1.00 73.50 91 GLY A N 1
ATOM 709 C CA . GLY A 1 91 ? -3.698 10.681 -6.561 1.00 73.50 91 GLY A CA 1
ATOM 710 C C . GLY A 1 91 ? -3.143 9.386 -7.174 1.00 73.50 91 GLY A C 1
ATOM 711 O O . GLY A 1 91 ? -3.483 9.071 -8.307 1.00 73.50 91 GLY A O 1
ATOM 712 N N . PHE A 1 92 ? -2.265 8.671 -6.468 1.00 77.56 92 PHE A N 1
ATOM 713 C CA . PHE A 1 92 ? -1.539 7.488 -6.959 1.00 77.56 92 PHE A CA 1
ATOM 714 C C . PHE A 1 92 ? -1.809 6.224 -6.131 1.00 77.56 92 PHE A C 1
ATOM 716 O O . PHE A 1 92 ? -1.178 5.191 -6.336 1.00 77.56 92 PHE A O 1
ATOM 723 N N . GLY A 1 93 ? -2.698 6.298 -5.145 1.00 87.56 93 GLY A N 1
ATOM 724 C CA . GLY A 1 93 ? -3.031 5.149 -4.325 1.00 87.56 93 GLY A CA 1
ATOM 725 C C . GLY A 1 93 ? -4.283 5.374 -3.501 1.00 87.56 93 GLY A C 1
ATOM 726 O O . GLY A 1 93 ? -4.795 6.487 -3.398 1.00 87.56 93 GLY A O 1
ATOM 727 N N . ARG A 1 94 ? -4.798 4.291 -2.930 1.00 93.25 94 ARG A N 1
ATOM 728 C CA . ARG A 1 94 ? -6.038 4.297 -2.163 1.00 93.25 94 ARG A CA 1
ATOM 729 C C . ARG A 1 94 ? -6.004 3.283 -1.032 1.00 93.25 94 ARG A C 1
ATOM 731 O O . ARG A 1 94 ? -5.553 2.153 -1.201 1.00 93.25 94 ARG A O 1
ATOM 738 N N . PHE A 1 95 ? -6.559 3.672 0.105 1.00 94.75 95 PHE A N 1
ATOM 739 C CA . PHE A 1 95 ? -7.005 2.752 1.135 1.00 94.75 95 PHE A CA 1
ATOM 740 C C . PHE A 1 95 ? -8.293 2.062 0.688 1.00 94.75 95 PHE A C 1
ATOM 742 O O . PHE A 1 95 ? -9.203 2.718 0.170 1.00 94.75 95 PHE A O 1
ATOM 749 N N . ALA A 1 96 ? -8.354 0.752 0.897 1.00 93.94 96 ALA A N 1
ATOM 750 C CA . ALA A 1 96 ? -9.506 -0.100 0.628 1.00 93.94 96 ALA A CA 1
ATOM 751 C C . ALA A 1 96 ? -9.738 -1.055 1.809 1.00 93.94 96 ALA A C 1
ATOM 753 O O . ALA A 1 96 ? -8.927 -1.115 2.734 1.00 93.94 96 ALA A O 1
ATOM 754 N N . LEU A 1 97 ? -10.848 -1.787 1.777 1.00 93.50 97 LEU A N 1
ATOM 755 C CA . LEU A 1 97 ? -11.222 -2.748 2.809 1.00 93.50 97 LEU A CA 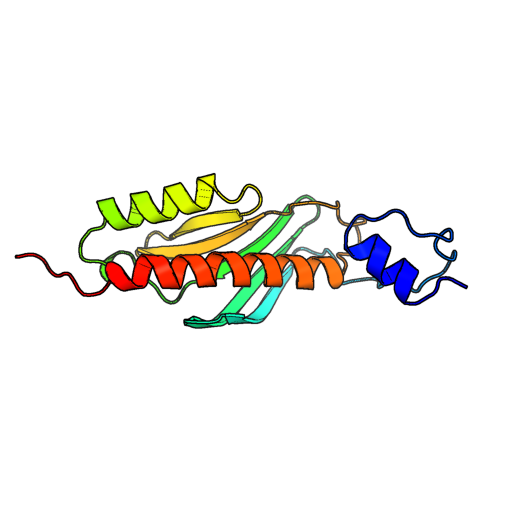1
ATOM 756 C C . LEU A 1 97 ? -11.487 -4.102 2.169 1.00 93.50 97 LEU A C 1
ATOM 758 O O . LEU A 1 97 ? -12.109 -4.170 1.108 1.00 93.50 97 LEU A O 1
ATOM 762 N N . GLU A 1 98 ? -11.050 -5.159 2.838 1.00 92.56 98 GLU A N 1
ATOM 763 C CA . GLU A 1 98 ? -11.565 -6.501 2.592 1.00 92.56 98 GLU A CA 1
ATOM 764 C C . GLU A 1 98 ? -12.849 -6.760 3.391 1.00 92.56 98 GLU A C 1
ATOM 766 O O . GLU A 1 98 ? -13.108 -6.117 4.411 1.00 92.56 98 GLU A O 1
ATOM 771 N N . ASP A 1 99 ? -13.621 -7.767 2.975 1.00 88.81 99 ASP A N 1
ATOM 772 C CA . ASP A 1 99 ? -14.875 -8.182 3.626 1.00 88.81 99 ASP A CA 1
ATOM 773 C C . ASP A 1 99 ? -14.694 -8.563 5.108 1.00 88.81 99 ASP A C 1
ATOM 775 O O . ASP A 1 99 ? -15.623 -8.478 5.908 1.00 88.81 99 ASP A O 1
ATOM 779 N N . ASN A 1 100 ? -13.487 -8.986 5.489 1.00 88.81 100 ASN A N 1
ATOM 780 C CA . ASN A 1 100 ? -13.121 -9.341 6.863 1.00 88.81 100 ASN A CA 1
ATOM 781 C C . ASN A 1 100 ? -12.751 -8.118 7.736 1.00 88.81 100 ASN A C 1
ATOM 783 O O . ASN A 1 100 ? -12.362 -8.292 8.893 1.00 88.81 100 ASN A O 1
ATOM 787 N N . GLY A 1 101 ? -12.844 -6.899 7.194 1.00 90.25 101 GLY A N 1
ATOM 788 C CA . GLY A 1 101 ? -12.503 -5.653 7.876 1.00 90.25 101 GLY A CA 1
ATOM 789 C C . GLY A 1 101 ? -11.008 -5.319 7.899 1.00 90.25 101 GLY A C 1
ATOM 790 O O . GLY A 1 101 ? -10.627 -4.355 8.564 1.00 90.25 101 GLY A O 1
ATOM 791 N N . THR A 1 102 ? -10.155 -6.079 7.207 1.00 94.38 102 THR A N 1
ATOM 792 C CA . THR A 1 102 ? -8.736 -5.751 7.025 1.00 94.38 102 THR A CA 1
ATOM 793 C C . THR A 1 102 ? -8.582 -4.535 6.116 1.00 94.38 102 THR A C 1
ATOM 795 O O . THR A 1 102 ? -9.233 -4.427 5.075 1.00 94.38 102 THR A O 1
ATOM 798 N N . ILE A 1 103 ? -7.704 -3.612 6.510 1.00 95.00 103 ILE A N 1
ATOM 799 C CA . ILE A 1 103 ? -7.401 -2.418 5.724 1.00 95.00 103 ILE A CA 1
ATOM 800 C C . ILE A 1 103 ? -6.279 -2.738 4.735 1.00 95.00 103 ILE A C 1
ATOM 802 O O . ILE A 1 103 ? -5.222 -3.243 5.109 1.00 95.00 103 ILE A O 1
ATOM 806 N N . LEU A 1 104 ? -6.495 -2.387 3.471 1.00 96.44 104 LEU A N 1
ATOM 807 C CA . LEU A 1 104 ? -5.505 -2.476 2.405 1.00 96.44 104 LEU A CA 1
ATOM 808 C C . LEU A 1 104 ? -5.032 -1.079 2.009 1.00 96.44 104 LEU A C 1
ATOM 810 O O . LEU A 1 104 ? -5.809 -0.124 2.042 1.00 96.44 104 LEU A O 1
ATOM 814 N N . TYR A 1 105 ? -3.791 -0.974 1.548 1.00 95.88 105 TYR A N 1
ATOM 815 C CA . TYR A 1 105 ? -3.328 0.164 0.762 1.00 95.88 105 TYR A CA 1
ATOM 816 C C . TYR A 1 105 ? -2.891 -0.309 -0.622 1.00 95.88 105 TYR A C 1
ATOM 818 O O . TYR A 1 105 ? -2.067 -1.212 -0.750 1.00 95.88 105 TYR A O 1
ATOM 826 N N . ILE A 1 106 ? -3.462 0.294 -1.658 1.00 94.00 106 ILE A N 1
ATOM 827 C CA . ILE A 1 106 ? -3.226 -0.053 -3.056 1.00 94.00 106 ILE A CA 1
ATOM 828 C C . ILE A 1 106 ? -2.534 1.132 -3.714 1.00 94.00 106 ILE A C 1
ATOM 830 O O . ILE A 1 106 ? -3.058 2.241 -3.672 1.00 94.00 106 ILE A O 1
ATOM 834 N N . VAL A 1 107 ? -1.375 0.905 -4.324 1.00 90.06 107 VAL A N 1
ATOM 835 C CA . VAL A 1 107 ? -0.730 1.868 -5.222 1.00 90.06 107 VAL A CA 1
ATOM 836 C C . VAL A 1 107 ? -1.007 1.407 -6.641 1.00 90.06 107 VAL A C 1
ATOM 838 O O . VAL A 1 107 ? -0.485 0.371 -7.059 1.00 90.06 107 VAL A O 1
ATOM 841 N N . ASP A 1 108 ? -1.840 2.152 -7.360 1.00 81.69 108 ASP A N 1
ATOM 842 C CA . ASP A 1 108 ? -2.056 1.937 -8.789 1.00 81.69 108 ASP A CA 1
ATOM 843 C C . ASP A 1 108 ? -0.995 2.706 -9.567 1.00 81.69 108 ASP A C 1
ATOM 845 O O . ASP A 1 108 ? -0.546 3.769 -9.134 1.00 81.69 108 ASP A O 1
ATOM 849 N N . GLN A 1 109 ? -0.583 2.168 -10.710 1.00 70.25 109 GLN A N 1
ATOM 850 C CA . GLN A 1 109 ? 0.535 2.705 -11.465 1.00 70.25 109 GLN A CA 1
ATOM 851 C C . GLN A 1 109 ? 0.419 4.224 -11.743 1.00 70.25 109 GLN A C 1
ATOM 853 O O . GLN A 1 109 ? -0.458 4.647 -12.498 1.00 70.25 109 GLN A O 1
ATOM 858 N N . PRO A 1 110 ? 1.317 5.066 -11.196 1.00 54.31 110 PRO A N 1
ATOM 859 C CA . PRO A 1 110 ? 1.255 6.510 -11.417 1.00 54.31 110 PRO A CA 1
ATOM 860 C C . PRO A 1 110 ? 1.821 6.936 -12.782 1.00 54.31 110 PRO A C 1
ATOM 862 O O . PRO A 1 110 ? 1.365 7.936 -13.329 1.00 54.31 110 PRO A O 1
ATOM 865 N N . THR A 1 111 ? 2.780 6.193 -13.353 1.00 45.94 111 THR A N 1
ATOM 866 C CA . THR A 1 111 ? 3.394 6.461 -14.668 1.00 45.94 111 THR A CA 1
ATOM 867 C C . THR A 1 111 ? 4.121 5.227 -15.237 1.00 45.94 111 THR A C 1
ATOM 869 O O . THR A 1 111 ? 4.711 4.446 -14.493 1.00 45.94 111 THR A O 1
ATOM 872 N N . GLY A 1 112 ? 4.129 5.110 -16.575 1.00 44.97 112 GLY A N 1
ATOM 873 C CA . GLY A 1 112 ? 5.021 4.242 -17.364 1.00 44.97 112 GLY A CA 1
ATOM 874 C C . GLY A 1 112 ? 4.440 2.880 -17.740 1.00 44.97 112 GLY A C 1
ATOM 875 O O . GLY A 1 112 ? 4.590 1.931 -16.991 1.00 44.97 112 GLY A O 1
ATOM 876 N N . ARG A 1 113 ? 3.838 2.736 -18.929 1.00 47.28 113 ARG A N 1
ATOM 877 C CA . ARG A 1 113 ? 3.411 1.409 -19.413 1.00 47.28 113 ARG A CA 1
ATOM 878 C C . ARG A 1 113 ? 4.599 0.435 -19.385 1.00 47.28 113 ARG A C 1
ATOM 880 O O . ARG A 1 113 ? 5.689 0.848 -19.790 1.00 47.28 113 ARG A O 1
ATOM 887 N N . PRO A 1 114 ? 4.408 -0.823 -18.948 1.00 53.69 114 PRO A N 1
ATOM 888 C CA . PRO A 1 114 ? 5.428 -1.842 -19.145 1.00 53.69 114 PRO A CA 1
ATOM 889 C C . PRO A 1 114 ? 5.770 -1.898 -20.637 1.00 53.69 114 PRO A C 1
ATOM 891 O O . PRO A 1 114 ? 4.895 -1.669 -21.480 1.00 53.69 114 PRO A O 1
ATOM 894 N N . ASP A 1 115 ? 7.016 -2.217 -20.993 1.00 56.00 115 ASP A N 1
ATOM 895 C CA . ASP A 1 115 ? 7.411 -2.401 -22.402 1.00 56.00 115 ASP A CA 1
ATOM 896 C C . ASP A 1 115 ? 6.901 -3.749 -22.945 1.00 56.00 115 ASP A C 1
ATOM 898 O O . ASP A 1 115 ? 7.636 -4.509 -23.566 1.00 56.00 115 ASP A O 1
ATOM 902 N N . ARG A 1 116 ? 5.642 -4.077 -22.614 1.00 56.00 116 ARG A N 1
ATOM 903 C CA . ARG A 1 116 ? 4.888 -5.325 -22.827 1.00 56.00 116 ARG A CA 1
ATOM 904 C C . ARG A 1 116 ? 5.534 -6.612 -22.307 1.00 56.00 116 ARG A C 1
ATOM 906 O O . ARG A 1 116 ? 4.822 -7.552 -22.010 1.00 56.00 116 ARG A O 1
ATOM 913 N N . GLU A 1 117 ? 6.851 -6.665 -22.173 1.00 63.81 117 GLU A N 1
ATOM 914 C CA . GLU A 1 117 ? 7.613 -7.852 -21.798 1.00 63.81 117 GLU A CA 1
ATOM 915 C C . GLU A 1 117 ? 8.205 -7.716 -20.388 1.00 63.81 117 GLU A C 1
ATOM 917 O O . GLU A 1 117 ? 8.381 -8.714 -19.690 1.00 63.81 117 GLU A O 1
ATOM 922 N N . TYR A 1 118 ? 8.463 -6.484 -19.929 1.00 68.81 118 TYR A N 1
ATOM 923 C CA . TYR A 1 118 ? 9.175 -6.230 -18.678 1.00 68.81 118 TYR A CA 1
ATOM 924 C C . TYR A 1 118 ? 8.697 -4.987 -17.911 1.00 68.81 118 TYR A C 1
ATOM 926 O O . TYR A 1 118 ? 8.309 -3.977 -18.505 1.00 68.81 118 TYR A O 1
ATOM 934 N N . PHE A 1 119 ? 8.803 -5.050 -16.578 1.00 72.06 119 PHE A N 1
ATOM 935 C CA . PHE A 1 119 ? 8.584 -3.935 -15.655 1.00 72.06 119 PHE A CA 1
ATOM 936 C C . PHE A 1 119 ? 9.855 -3.589 -14.871 1.00 72.06 119 PHE A C 1
ATOM 938 O O . PHE A 1 119 ? 10.430 -4.445 -14.199 1.00 72.06 119 PHE A O 1
ATOM 945 N N . ASP A 1 120 ? 10.287 -2.331 -14.949 1.00 74.19 120 ASP A N 1
ATOM 946 C CA . ASP A 1 120 ? 11.561 -1.858 -14.400 1.00 74.19 120 ASP A CA 1
ATOM 947 C C . ASP A 1 120 ? 11.630 -1.920 -12.859 1.00 74.19 120 ASP A C 1
ATOM 949 O O . ASP A 1 120 ? 10.687 -1.571 -12.144 1.00 74.19 120 ASP A O 1
ATOM 953 N N . TYR A 1 121 ? 12.798 -2.307 -12.334 1.00 73.69 121 TYR A N 1
ATOM 954 C CA . TYR A 1 121 ? 13.064 -2.369 -10.896 1.00 73.69 121 TYR A CA 1
ATOM 955 C C . TYR A 1 121 ? 12.966 -0.993 -10.223 1.00 73.69 121 TYR A C 1
ATOM 957 O O . TYR A 1 121 ? 12.573 -0.925 -9.058 1.00 73.69 121 TYR A O 1
ATOM 965 N N . PHE A 1 122 ? 13.259 0.110 -10.923 1.00 73.69 122 PHE A N 1
ATOM 966 C CA . PHE A 1 122 ? 13.041 1.447 -10.354 1.00 73.69 122 PHE A CA 1
ATOM 967 C C . PHE A 1 122 ? 11.557 1.761 -10.169 1.00 73.69 122 PHE A C 1
ATOM 969 O O . PHE A 1 122 ? 11.194 2.380 -9.169 1.00 73.69 122 PHE A O 1
ATOM 976 N N . GLY A 1 123 ? 10.691 1.267 -11.059 1.00 76.88 123 GLY A N 1
ATOM 977 C CA . GLY A 1 123 ? 9.242 1.325 -10.877 1.00 76.88 123 GLY A CA 1
ATOM 978 C C . GLY A 1 123 ? 8.804 0.607 -9.599 1.00 76.88 123 GLY A C 1
ATOM 979 O O . GLY A 1 123 ? 8.009 1.141 -8.830 1.00 76.88 123 GLY A O 1
ATOM 980 N N . ILE A 1 124 ? 9.392 -0.556 -9.305 1.00 80.12 124 ILE A N 1
ATOM 981 C CA . ILE A 1 124 ? 9.137 -1.294 -8.057 1.00 80.12 124 ILE A CA 1
ATOM 982 C C . ILE A 1 124 ? 9.567 -0.477 -6.834 1.00 80.12 124 ILE A C 1
ATOM 984 O O . ILE A 1 124 ? 8.786 -0.318 -5.896 1.00 80.12 124 ILE A O 1
ATOM 988 N N . ILE A 1 125 ? 10.790 0.064 -6.843 1.00 82.50 125 ILE A N 1
ATOM 989 C CA . ILE A 1 125 ? 11.308 0.899 -5.747 1.00 82.50 125 ILE A CA 1
ATOM 990 C C . ILE A 1 125 ? 10.406 2.120 -5.533 1.00 82.50 125 ILE A C 1
ATOM 992 O O . ILE A 1 125 ? 10.101 2.468 -4.393 1.00 82.50 125 ILE A O 1
ATOM 996 N N . PHE A 1 126 ? 9.936 2.738 -6.617 1.00 83.25 126 PHE A N 1
ATOM 997 C CA . PHE A 1 126 ? 9.036 3.880 -6.556 1.00 83.25 126 PHE A CA 1
ATOM 998 C C . PHE A 1 126 ? 7.690 3.520 -5.915 1.00 83.25 126 PHE A C 1
ATOM 1000 O O . PHE A 1 126 ? 7.275 4.189 -4.970 1.00 83.25 126 PHE A O 1
ATOM 1007 N N . LEU A 1 127 ? 7.046 2.430 -6.351 1.00 86.06 127 LEU A N 1
ATOM 1008 C CA . LEU A 1 127 ? 5.793 1.946 -5.755 1.00 86.06 127 LEU A CA 1
ATOM 1009 C C . LEU A 1 127 ? 5.951 1.662 -4.253 1.00 86.06 127 LEU A C 1
ATOM 1011 O O . LEU A 1 127 ? 5.116 2.091 -3.453 1.00 86.06 127 LEU A O 1
ATOM 1015 N N . LEU A 1 128 ? 7.042 0.996 -3.856 1.00 88.94 128 LEU A N 1
ATOM 1016 C CA . LEU A 1 128 ? 7.352 0.732 -2.448 1.00 88.94 128 LEU A CA 1
ATOM 1017 C C . LEU A 1 128 ? 7.545 2.034 -1.653 1.00 88.94 128 LEU A C 1
ATOM 1019 O O . LEU A 1 128 ? 6.998 2.166 -0.560 1.00 88.94 128 LEU A O 1
ATOM 1023 N N . GLY A 1 129 ? 8.264 3.020 -2.200 1.00 87.31 129 GLY A N 1
ATOM 1024 C CA . GLY A 1 129 ? 8.482 4.320 -1.555 1.00 87.31 129 GLY A CA 1
ATOM 1025 C C . GLY A 1 129 ? 7.199 5.146 -1.386 1.00 87.31 129 GLY A C 1
ATOM 1026 O O . GLY A 1 129 ? 6.977 5.757 -0.333 1.00 87.31 129 GLY A O 1
ATOM 1027 N N . LEU A 1 130 ? 6.309 5.121 -2.385 1.00 88.38 130 LEU A N 1
ATOM 1028 C CA . LEU A 1 130 ? 4.979 5.730 -2.292 1.00 88.38 130 LEU A CA 1
ATOM 1029 C C . LEU A 1 130 ? 4.139 5.063 -1.197 1.00 88.38 130 LEU A C 1
ATOM 1031 O O . LEU A 1 130 ? 3.541 5.761 -0.374 1.00 88.38 130 LEU A O 1
ATOM 1035 N N . ALA A 1 131 ? 4.142 3.727 -1.138 1.00 91.75 131 ALA A N 1
ATOM 1036 C CA . ALA A 1 131 ? 3.465 2.977 -0.084 1.00 91.75 131 ALA A CA 1
ATOM 1037 C C . ALA A 1 131 ? 4.014 3.310 1.307 1.00 91.75 131 ALA A C 1
ATOM 1039 O O . ALA A 1 131 ? 3.243 3.666 2.196 1.00 91.75 131 ALA A O 1
ATOM 1040 N N . GLN A 1 132 ? 5.336 3.292 1.488 1.00 91.56 132 GLN A N 1
ATOM 1041 C CA . GLN A 1 132 ? 5.982 3.656 2.753 1.00 91.56 132 GLN A CA 1
ATOM 1042 C C . GLN A 1 132 ? 5.559 5.040 3.244 1.00 91.56 132 GLN A C 1
ATOM 1044 O O . GLN A 1 132 ? 5.212 5.205 4.415 1.00 91.56 132 GLN A O 1
ATOM 1049 N N . THR A 1 133 ? 5.548 6.025 2.345 1.00 89.31 133 THR A N 1
ATOM 1050 C CA . THR A 1 133 ? 5.231 7.415 2.689 1.00 89.31 133 THR A CA 1
ATOM 1051 C C . THR A 1 133 ? 3.791 7.560 3.174 1.00 89.31 133 THR A C 1
ATOM 1053 O O . THR A 1 133 ? 3.539 8.191 4.204 1.00 89.31 133 THR A O 1
ATOM 1056 N N . VAL A 1 134 ? 2.832 6.987 2.444 1.00 91.38 134 VAL A N 1
ATOM 1057 C CA . VAL A 1 134 ? 1.408 7.156 2.756 1.00 91.38 134 VAL A CA 1
ATOM 1058 C C . VAL A 1 134 ? 0.996 6.301 3.953 1.00 91.38 134 VAL A C 1
ATOM 1060 O O . VAL A 1 134 ? 0.292 6.799 4.832 1.00 91.38 134 VAL A O 1
ATOM 1063 N N . ILE A 1 135 ? 1.491 5.064 4.056 1.00 94.50 135 ILE A N 1
ATOM 1064 C CA . ILE A 1 135 ? 1.197 4.181 5.194 1.00 94.50 135 ILE A CA 1
ATOM 1065 C C . ILE A 1 135 ? 1.772 4.762 6.493 1.00 94.50 135 ILE A C 1
ATOM 1067 O O . ILE A 1 135 ? 1.071 4.778 7.501 1.00 94.50 135 ILE A O 1
ATOM 1071 N N . SER A 1 136 ? 2.996 5.306 6.480 1.00 92.56 136 SER A N 1
ATOM 1072 C CA . SER A 1 136 ? 3.581 5.963 7.662 1.00 92.56 136 SER A CA 1
ATOM 1073 C C . SER A 1 136 ? 2.716 7.139 8.142 1.00 92.56 136 SER A C 1
ATOM 1075 O O . SER A 1 136 ? 2.373 7.240 9.322 1.00 92.56 136 SER A O 1
ATOM 1077 N N . ARG A 1 137 ? 2.247 7.987 7.218 1.00 91.25 137 ARG A N 1
ATOM 1078 C CA . ARG A 1 137 ? 1.334 9.094 7.556 1.00 91.25 137 ARG A CA 1
ATOM 1079 C C . ARG A 1 137 ? -0.014 8.605 8.076 1.00 91.25 137 ARG A C 1
ATOM 1081 O O . ARG A 1 137 ? -0.551 9.193 9.013 1.00 91.25 137 ARG A O 1
ATOM 1088 N N . ALA A 1 138 ? -0.557 7.535 7.501 1.00 91.81 138 ALA A N 1
ATOM 1089 C CA . ALA A 1 138 ? -1.775 6.920 8.011 1.00 91.81 138 ALA A CA 1
ATOM 1090 C C . ALA A 1 138 ? -1.573 6.407 9.441 1.00 91.81 138 ALA A C 1
ATOM 1092 O O . ALA A 1 138 ? -2.388 6.712 10.306 1.00 91.81 138 ALA A O 1
ATOM 1093 N N . ALA A 1 139 ? -0.454 5.736 9.725 1.00 91.06 139 ALA A N 1
ATOM 1094 C CA . ALA A 1 139 ? -0.131 5.232 11.058 1.00 91.06 139 ALA A CA 1
ATOM 1095 C C . ALA A 1 139 ? -0.129 6.356 12.104 1.00 91.06 139 ALA A C 1
ATOM 1097 O O . ALA A 1 139 ? -0.763 6.231 13.151 1.00 91.06 139 ALA A O 1
ATOM 1098 N N . GLN A 1 140 ? 0.507 7.486 11.782 1.00 90.25 140 GLN A N 1
ATOM 1099 C CA . GLN A 1 140 ? 0.554 8.665 12.652 1.00 90.25 140 GLN A CA 1
ATOM 1100 C C . GLN A 1 140 ? -0.841 9.235 12.941 1.00 90.25 140 GLN A C 1
ATOM 1102 O O . GLN A 1 140 ? -1.150 9.579 14.080 1.00 90.25 140 GLN A O 1
ATOM 1107 N N . ARG A 1 141 ? -1.709 9.321 11.925 1.00 89.81 141 ARG A N 1
ATOM 1108 C CA . ARG A 1 141 ? -3.069 9.862 12.089 1.00 89.81 141 ARG A CA 1
ATOM 1109 C C . ARG A 1 141 ? -4.003 8.903 12.821 1.00 89.81 141 ARG A C 1
ATOM 1111 O O . ARG A 1 141 ? -4.836 9.344 13.608 1.00 89.81 141 ARG A O 1
ATOM 1118 N N . LEU A 1 142 ? -3.867 7.607 12.563 1.00 87.88 142 LEU A N 1
ATOM 1119 C CA . LEU A 1 142 ? -4.726 6.567 13.121 1.00 87.88 142 LEU A CA 1
ATOM 1120 C C . LEU A 1 142 ? -4.342 6.181 14.554 1.00 87.88 142 LEU A C 1
ATOM 1122 O O . LEU A 1 142 ? -5.187 5.668 15.286 1.00 87.88 142 LEU A O 1
ATOM 1126 N N . GLN A 1 143 ? -3.115 6.471 14.998 1.00 83.31 143 GLN A N 1
ATOM 1127 C CA . GLN A 1 143 ? -2.683 6.222 16.377 1.00 83.31 143 GLN A CA 1
ATOM 1128 C C . GLN A 1 143 ? -3.612 6.880 17.412 1.00 83.31 143 GLN A C 1
ATOM 1130 O O . GLN A 1 143 ? -3.871 6.287 18.454 1.00 83.31 143 GLN A O 1
ATOM 1135 N N . GLY A 1 144 ? -4.163 8.060 17.107 1.00 74.88 144 GLY A N 1
ATOM 1136 C CA . GLY A 1 144 ? -5.104 8.760 17.988 1.00 74.88 144 GLY A CA 1
ATOM 1137 C C . GLY A 1 144 ? -6.499 8.128 18.079 1.00 74.88 144 GLY A C 1
ATOM 1138 O O . GLY A 1 144 ? -7.246 8.465 18.993 1.00 74.88 144 GLY A O 1
ATOM 1139 N N . LEU A 1 145 ? -6.851 7.224 17.158 1.00 77.81 145 LEU A N 1
ATOM 1140 C CA . LEU A 1 145 ? -8.160 6.557 17.096 1.00 77.81 145 LEU A CA 1
ATOM 1141 C C . LEU A 1 145 ? -8.151 5.159 17.732 1.00 77.81 145 LEU A C 1
ATOM 1143 O O . LEU A 1 145 ? -9.207 4.597 18.019 1.00 77.81 145 LEU A O 1
ATOM 1147 N N . ARG A 1 146 ? -6.965 4.580 17.953 1.00 72.88 146 ARG A N 1
ATOM 1148 C CA . ARG A 1 146 ? -6.822 3.249 18.554 1.00 72.88 146 ARG A CA 1
ATOM 1149 C C . ARG A 1 146 ? -7.169 3.279 20.040 1.00 72.88 146 ARG A C 1
ATOM 1151 O O . ARG A 1 146 ? -6.637 4.091 20.790 1.00 72.88 146 ARG A O 1
ATOM 1158 N N . GLY A 1 147 ? -8.017 2.347 20.472 1.00 57.56 147 GLY A N 1
ATOM 1159 C CA . GLY A 1 147 ? -8.322 2.137 21.892 1.00 57.56 147 GLY A CA 1
ATOM 1160 C C . GLY A 1 147 ? -9.305 3.131 22.523 1.00 57.56 147 GLY A C 1
ATOM 1161 O O . GLY A 1 147 ? -9.508 3.075 23.734 1.00 57.56 147 GLY A O 1
ATOM 1162 N N . GLN A 1 148 ? -9.953 4.000 21.742 1.00 52.47 148 GLN A N 1
ATOM 1163 C CA . GLN A 1 148 ? -11.125 4.744 22.214 1.00 52.47 148 GLN A CA 1
ATOM 1164 C C . GLN A 1 148 ? -12.351 3.821 22.143 1.00 52.47 148 GLN A C 1
ATOM 1166 O O . GLN A 1 148 ? -13.078 3.823 21.158 1.00 52.47 148 GLN A O 1
ATOM 1171 N N . GLY A 1 149 ? -12.514 2.944 23.138 1.00 38.50 149 GLY A N 1
ATOM 1172 C CA . GLY A 1 149 ? -13.712 2.107 23.275 1.00 38.50 149 GLY A CA 1
ATOM 1173 C C . GLY A 1 149 ? -14.971 2.944 23.560 1.00 38.50 149 GLY A C 1
ATOM 1174 O O . GLY A 1 149 ? -14.847 4.100 23.973 1.00 38.50 149 GLY A O 1
ATOM 1175 N N . PRO A 1 150 ? -16.176 2.386 23.343 1.00 38.84 150 PRO A N 1
ATOM 1176 C CA . PRO A 1 150 ? -17.420 3.099 23.596 1.00 38.84 150 PRO A CA 1
ATOM 1177 C C . PRO A 1 150 ? -17.561 3.391 25.095 1.00 38.84 150 PRO A C 1
ATOM 1179 O O . PRO A 1 150 ? -17.175 2.571 25.931 1.00 38.84 150 PRO A O 1
ATOM 1182 N N . PHE A 1 151 ? -18.083 4.580 25.396 1.00 40.91 151 PHE A N 1
ATOM 1183 C CA . PHE A 1 151 ? -18.516 5.012 26.726 1.00 40.91 151 PHE A CA 1
ATOM 1184 C C . PHE A 1 151 ? -19.410 3.982 27.427 1.00 40.91 151 PHE A C 1
ATOM 1186 O O . PHE A 1 151 ? -20.243 3.353 26.732 1.00 40.91 151 PHE A O 1
#

Sequence (151 aa):
MATRADIEAWLVGQEPGEPLPQGLPVVRGIPVNGHRFLLPFNVEGVGPLGGQLWLDDDNIALIVELPWRVSDFGDEIRLFEVLMELNKGYGFGRFALEDNGTILYIVDQPTGRPDREYFDYFGIIFLLGLAQTVISRAAQRLQGLRGQGPF

pLDDT: mean 75.93, std 17.41, range [38.5, 96.44]

Secondary structure (DSSP, 8-state):
---HHHHHHHHTTPPPSSPPPTT------EE-SSEEEEEEEEETTTEEEEEEEEE-SS-EEEEEEEEEEGGGBS-HHHHHHHHHHHHHH-TTEEEEE-TTSEEEEEEE--S----SSEE-HHHHHHHHHHHHHHHHHHHHHHGGGBT----

Radius of gyration: 18.48 Å; chains: 1; bounding box: 48×31×53 Å

Foldseek 3Di:
DQDPVQVVCVVVVHHGPDDDDDPPPPQQADWQDQDWDWDWDAAPLAGIWTWTWGGHQVWTKTKTFGPDFCVQFQDNVVLVVLQVVLCVVDVQWHWDADPRRTIMIMGTQPDDRAPSTHDHPVSVVVNSVVCRVSVNVSSVVCVVRGPPHDD